Protein AF-A0A2X2VAT3-F1 (afdb_monomer_lite)

pLDDT: mean 90.58, std 14.44, range [42.25, 98.12]

InterPro domains:
  IPR001789 Signal transduction response regulator, receiver domain [PS50110] (3-50)
  IPR011006 CheY-like superfamily [SSF52172] (1-44)
  IPR051271 Two-component system transcriptional regulators [PTHR45526] (1-43)

Foldseek 3Di:
DAEDEAEALDPVVSVVVQVVQVPDPPYHDPYYHNDPVRVCCCVPVVDDDD

Radius of gyration: 11.1 Å; chains: 1; bounding box: 25×18×28 Å

Secondary structure (DSSP, 8-state):
-EEEEEE-S-HHHHHHHHHHHHHSTTEEEEEEESSHHHHHHHHHTT----

Sequence (50 aa):
MINVLIVDDDAMVAELNRRYVAQIAGFHCCGTASTLEKAKAFIFDGEKPY

Organism: Citrobacter koseri (NCBI:txid545)

Structure (mmCIF, N/CA/C/O backbone):
data_AF-A0A2X2VAT3-F1
#
_entry.id   AF-A0A2X2VAT3-F1
#
loop_
_atom_site.group_PDB
_atom_site.id
_atom_site.type_symbol
_atom_site.label_atom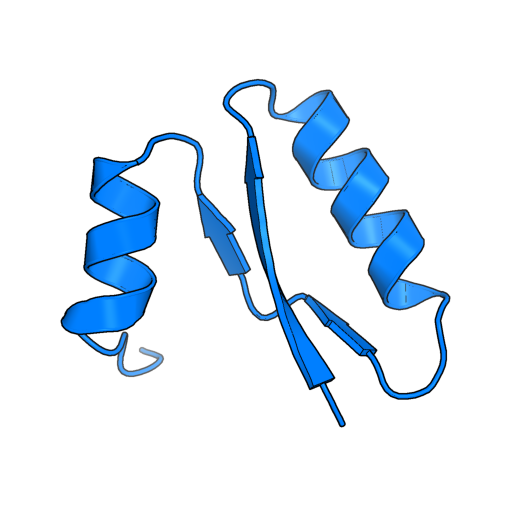_id
_atom_site.label_alt_id
_atom_site.label_comp_id
_atom_site.label_asym_id
_atom_site.label_entity_id
_atom_site.label_seq_id
_atom_site.pdbx_PDB_ins_code
_atom_site.Cartn_x
_atom_site.Cartn_y
_atom_site.Cartn_z
_atom_site.occupancy
_atom_site.B_iso_or_equiv
_atom_site.auth_seq_id
_atom_site.auth_comp_id
_atom_site.auth_asym_id
_atom_site.auth_atom_id
_atom_site.pdbx_PDB_model_num
ATOM 1 N N . MET A 1 1 ? -14.571 -0.713 6.082 1.00 83.25 1 MET A N 1
ATOM 2 C CA . MET A 1 1 ? -13.329 -1.452 5.784 1.00 83.25 1 MET A CA 1
ATOM 3 C C . MET A 1 1 ? -12.565 -0.633 4.760 1.00 83.25 1 MET A C 1
ATOM 5 O O . MET A 1 1 ? -13.158 -0.267 3.754 1.00 83.25 1 MET A O 1
ATOM 9 N N . ILE A 1 2 ? -11.337 -0.233 5.076 1.00 95.69 2 ILE A N 1
ATOM 10 C CA . ILE A 1 2 ? -10.499 0.663 4.275 1.00 95.69 2 ILE A CA 1
ATOM 11 C C . ILE A 1 2 ? -9.509 -0.198 3.491 1.00 95.69 2 ILE A C 1
ATOM 13 O O . ILE A 1 2 ? -8.726 -0.934 4.090 1.00 95.69 2 ILE A O 1
ATOM 17 N N . ASN A 1 3 ? -9.556 -0.104 2.163 1.00 95.00 3 ASN A N 1
ATOM 18 C CA . ASN A 1 3 ? -8.625 -0.799 1.279 1.00 95.00 3 ASN A CA 1
ATOM 19 C C . ASN A 1 3 ? -7.340 0.021 1.133 1.00 95.00 3 ASN A C 1
ATOM 21 O O . ASN A 1 3 ? -7.392 1.212 0.831 1.00 95.00 3 ASN A O 1
ATOM 25 N N . VAL A 1 4 ? -6.201 -0.628 1.351 1.00 96.31 4 VAL A N 1
ATOM 26 C CA . VAL A 1 4 ? -4.865 -0.030 1.314 1.00 96.31 4 VAL A CA 1
ATOM 27 C C . VAL A 1 4 ? -4.058 -0.686 0.202 1.00 96.31 4 VAL A C 1
ATOM 29 O O . VAL A 1 4 ? -3.834 -1.895 0.231 1.00 96.31 4 VAL A O 1
ATOM 32 N N . LEU A 1 5 ? -3.594 0.122 -0.747 1.00 96.81 5 LEU A N 1
ATOM 33 C CA . LEU A 1 5 ? -2.579 -0.259 -1.723 1.00 96.81 5 LEU A CA 1
ATOM 34 C C . LEU A 1 5 ? -1.222 0.222 -1.207 1.00 96.81 5 LEU A C 1
ATOM 36 O O . LEU A 1 5 ? -1.048 1.415 -0.959 1.00 96.81 5 LEU A O 1
ATOM 40 N N . ILE A 1 6 ? -0.271 -0.691 -1.037 1.00 97.31 6 ILE A N 1
ATOM 41 C CA . ILE A 1 6 ? 1.089 -0.351 -0.602 1.00 97.31 6 ILE A CA 1
ATOM 42 C C . ILE A 1 6 ? 1.949 -0.129 -1.844 1.00 97.31 6 ILE A C 1
ATOM 44 O O . ILE A 1 6 ? 1.995 -0.996 -2.713 1.00 97.31 6 ILE A O 1
ATOM 48 N N . VAL A 1 7 ? 2.630 1.013 -1.935 1.00 97.12 7 VAL A N 1
ATOM 49 C CA . VAL A 1 7 ? 3.526 1.336 -3.054 1.00 97.12 7 VAL A CA 1
ATOM 50 C C . VAL A 1 7 ? 4.935 1.535 -2.509 1.00 97.12 7 VAL A C 1
ATOM 52 O O . VAL A 1 7 ? 5.180 2.530 -1.834 1.00 97.12 7 VAL A O 1
ATOM 55 N N . ASP A 1 8 ? 5.819 0.572 -2.760 1.00 97.50 8 ASP A N 1
ATOM 56 C CA . ASP A 1 8 ? 7.179 0.528 -2.211 1.00 97.50 8 ASP A CA 1
ATOM 57 C C . ASP A 1 8 ? 8.075 -0.343 -3.109 1.00 97.50 8 ASP A C 1
ATOM 59 O O . ASP A 1 8 ? 7.681 -1.454 -3.480 1.00 97.50 8 ASP A O 1
ATOM 63 N N . ASP A 1 9 ? 9.240 0.164 -3.515 1.00 96.31 9 ASP A N 1
ATOM 64 C CA . ASP A 1 9 ? 10.179 -0.525 -4.406 1.00 96.31 9 ASP A CA 1
ATOM 65 C C . ASP A 1 9 ? 11.023 -1.589 -3.686 1.00 96.31 9 ASP A C 1
ATOM 67 O O . ASP A 1 9 ? 11.503 -2.527 -4.333 1.00 96.31 9 ASP A O 1
ATOM 71 N N . ASP A 1 10 ? 11.137 -1.512 -2.357 1.00 97.62 10 ASP A N 1
ATOM 72 C CA . ASP A 1 10 ? 11.790 -2.529 -1.539 1.00 97.62 10 ASP A CA 1
ATOM 73 C C . ASP A 1 10 ? 10.782 -3.600 -1.083 1.00 97.62 10 ASP A C 1
ATOM 75 O O . ASP A 1 10 ? 9.852 -3.365 -0.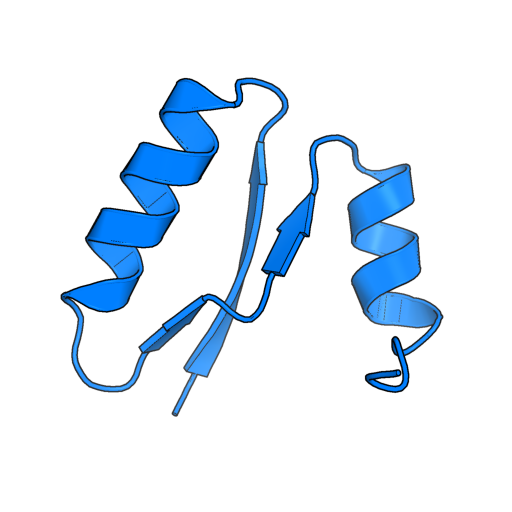305 1.00 97.62 10 ASP A O 1
ATOM 79 N N . ALA A 1 11 ? 10.991 -4.838 -1.541 1.00 93.25 11 ALA A N 1
ATOM 80 C CA . ALA A 1 11 ? 10.100 -5.957 -1.238 1.00 93.25 11 ALA A CA 1
ATOM 81 C C . ALA A 1 11 ? 10.001 -6.277 0.268 1.00 93.25 11 ALA A C 1
ATOM 83 O O . ALA A 1 11 ? 8.951 -6.731 0.731 1.00 93.25 11 ALA A O 1
ATOM 84 N N . MET A 1 12 ? 11.070 -6.053 1.041 1.00 97.44 12 MET A N 1
ATOM 85 C CA . MET A 1 12 ? 11.065 -6.290 2.485 1.00 97.44 12 MET A CA 1
ATOM 86 C C . MET A 1 12 ? 10.253 -5.217 3.214 1.00 97.44 12 MET A C 1
ATOM 88 O O . MET A 1 12 ? 9.497 -5.548 4.131 1.00 97.44 12 MET A O 1
ATOM 92 N N . VAL A 1 13 ? 10.361 -3.952 2.793 1.00 97.62 13 VAL A N 1
ATOM 93 C CA . VAL A 1 13 ? 9.595 -2.838 3.378 1.00 97.62 13 VAL A CA 1
ATOM 94 C C . VAL A 1 13 ? 8.108 -2.949 3.018 1.00 97.62 13 VAL A C 1
ATOM 96 O O . VAL A 1 13 ? 7.247 -2.784 3.889 1.00 97.62 13 VAL A O 1
ATOM 99 N N . ALA A 1 14 ? 7.787 -3.351 1.785 1.00 97.38 14 ALA A N 1
ATOM 100 C CA . ALA A 1 14 ? 6.416 -3.629 1.358 1.00 97.38 14 ALA A CA 1
ATOM 101 C C . ALA A 1 14 ? 5.739 -4.714 2.218 1.00 97.38 14 ALA A C 1
ATOM 103 O O . ALA A 1 14 ? 4.608 -4.539 2.681 1.00 97.38 14 ALA A O 1
ATOM 104 N N . GLU A 1 15 ? 6.431 -5.830 2.472 1.00 97.44 15 GLU A N 1
ATOM 105 C CA . GLU A 1 15 ? 5.906 -6.923 3.298 1.00 97.44 15 GLU A CA 1
ATOM 106 C C . GLU A 1 15 ? 5.791 -6.522 4.778 1.00 97.44 15 GLU A C 1
ATOM 108 O O . GLU A 1 15 ? 4.821 -6.899 5.443 1.00 97.44 15 GLU A O 1
ATOM 113 N N . LEU A 1 16 ? 6.721 -5.714 5.299 1.00 98.12 16 LEU A N 1
ATOM 114 C CA . LEU A 1 16 ? 6.614 -5.151 6.647 1.00 98.12 16 LEU A CA 1
ATOM 115 C C . LEU A 1 16 ? 5.338 -4.308 6.794 1.00 98.12 16 LEU A C 1
ATOM 117 O O . LEU A 1 16 ? 4.547 -4.537 7.713 1.00 98.12 16 LEU A O 1
ATOM 121 N N . ASN A 1 17 ? 5.099 -3.382 5.862 1.00 97.56 17 ASN A N 1
ATOM 122 C CA . ASN A 1 17 ? 3.896 -2.550 5.852 1.00 97.56 17 ASN A CA 1
ATOM 123 C C . ASN A 1 17 ? 2.621 -3.388 5.673 1.00 97.56 1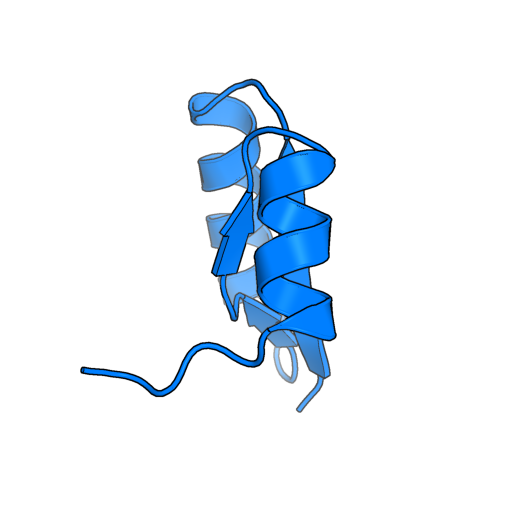7 ASN A C 1
ATOM 125 O O . ASN A 1 17 ? 1.623 -3.141 6.352 1.00 97.56 17 ASN A O 1
ATOM 129 N N . ARG A 1 18 ? 2.650 -4.435 4.838 1.00 97.25 18 ARG A N 1
ATOM 130 C CA . ARG A 1 18 ? 1.520 -5.361 4.669 1.00 97.25 18 ARG A CA 1
ATOM 131 C C . ARG A 1 18 ? 1.152 -6.048 5.983 1.00 97.25 18 ARG A C 1
ATOM 133 O O . ARG A 1 18 ? -0.027 -6.105 6.336 1.00 97.25 18 ARG A O 1
ATOM 140 N N . ARG A 1 19 ? 2.147 -6.537 6.732 1.00 97.44 19 ARG A N 1
ATOM 141 C CA . ARG A 1 19 ? 1.945 -7.153 8.057 1.00 97.44 19 ARG A CA 1
ATOM 142 C C . ARG A 1 19 ? 1.438 -6.161 9.091 1.00 97.44 19 ARG A C 1
ATOM 144 O O . ARG A 1 19 ? 0.635 -6.543 9.939 1.00 97.44 19 ARG A O 1
ATOM 151 N N . TYR A 1 20 ? 1.904 -4.917 9.041 1.00 97.38 20 TYR A N 1
ATOM 152 C CA . TYR A 1 20 ? 1.414 -3.855 9.913 1.00 97.38 20 TYR A CA 1
ATOM 153 C C . TYR A 1 20 ? -0.067 -3.560 9.642 1.00 97.38 20 TYR A C 1
ATOM 155 O O . TYR A 1 20 ? -0.883 -3.648 10.555 1.00 97.38 20 TYR A O 1
ATOM 163 N N . VAL A 1 21 ? -0.440 -3.324 8.380 1.00 96.62 21 VAL A N 1
ATOM 164 C CA . VAL A 1 21 ? -1.830 -3.059 7.967 1.00 96.62 21 VAL A CA 1
ATOM 165 C C . VAL A 1 21 ? -2.765 -4.208 8.354 1.00 96.62 21 VAL A C 1
ATOM 167 O O . VAL A 1 21 ? -3.868 -3.957 8.832 1.00 96.62 21 VAL A O 1
ATOM 170 N N . ALA A 1 22 ? -2.323 -5.461 8.210 1.00 95.19 22 ALA A N 1
ATOM 171 C CA . ALA A 1 22 ? -3.114 -6.641 8.569 1.00 95.19 22 ALA A CA 1
ATOM 172 C C . ALA A 1 22 ? -3.461 -6.737 10.070 1.00 95.19 22 ALA A C 1
ATOM 174 O O . ALA A 1 22 ? -4.400 -7.445 10.429 1.00 95.19 22 ALA A O 1
ATOM 175 N N . GLN A 1 23 ? -2.728 -6.041 10.946 1.00 97.00 23 GLN A N 1
ATOM 176 C CA . GLN A 1 23 ? -2.995 -6.006 12.389 1.00 97.00 23 GLN A CA 1
ATOM 177 C C . GLN A 1 23 ? -3.997 -4.912 12.788 1.00 97.00 23 GLN A C 1
ATOM 179 O O . GLN A 1 23 ? -4.505 -4.930 13.909 1.00 97.00 23 GLN A O 1
ATOM 184 N N . ILE A 1 24 ? -4.303 -3.961 11.898 1.00 96.75 24 ILE A N 1
ATOM 185 C CA . ILE A 1 24 ? -5.197 -2.840 12.200 1.00 96.75 24 ILE A CA 1
ATOM 186 C C . ILE A 1 24 ? -6.629 -3.213 11.816 1.00 96.75 24 ILE A C 1
ATOM 188 O O . ILE A 1 24 ? -6.969 -3.365 10.641 1.00 96.75 24 ILE A O 1
ATOM 192 N N . ALA A 1 25 ? -7.504 -3.317 12.817 1.00 96.75 25 ALA A N 1
ATOM 193 C CA . ALA A 1 25 ? -8.914 -3.605 12.590 1.00 96.75 25 ALA A CA 1
ATOM 194 C C . ALA A 1 25 ? -9.558 -2.554 11.669 1.00 96.75 25 ALA A C 1
ATOM 196 O O . ALA A 1 25 ? -9.407 -1.347 11.855 1.00 96.75 25 ALA A O 1
ATOM 197 N N . GLY A 1 26 ? -10.305 -3.028 10.672 1.00 96.25 26 GLY A N 1
ATOM 198 C CA . GLY A 1 26 ? -10.976 -2.170 9.699 1.00 96.25 26 GLY A CA 1
ATOM 199 C C . GLY A 1 26 ? -10.120 -1.772 8.497 1.00 96.25 26 GLY A C 1
ATOM 200 O O . GLY A 1 26 ? -10.680 -1.162 7.586 1.00 96.25 26 GLY A O 1
ATOM 201 N N . PHE A 1 27 ? -8.843 -2.161 8.441 1.00 97.12 27 PHE A N 1
ATOM 202 C CA . PHE A 1 27 ? -7.966 -1.982 7.284 1.00 97.12 27 PHE A CA 1
ATOM 203 C C . PHE A 1 27 ? -7.696 -3.315 6.583 1.00 97.12 27 PHE A C 1
ATOM 205 O O . PHE A 1 27 ? -7.693 -4.380 7.198 1.00 97.12 27 PHE A O 1
ATOM 212 N N . HIS A 1 28 ? -7.479 -3.256 5.272 1.00 95.06 28 HIS A N 1
ATOM 213 C CA . HIS A 1 28 ? -7.151 -4.412 4.453 1.00 95.06 28 HIS A CA 1
ATOM 214 C C . HIS A 1 28 ? -6.153 -4.021 3.371 1.00 95.06 28 HIS A C 1
ATOM 216 O O . HIS A 1 28 ? -6.417 -3.121 2.578 1.00 95.06 28 HIS A O 1
ATOM 222 N N . CYS A 1 29 ? -5.012 -4.706 3.327 1.00 95.38 29 CYS A N 1
ATOM 223 C CA . CYS A 1 29 ? -4.057 -4.555 2.236 1.00 95.38 29 CYS A CA 1
ATOM 224 C C . CYS A 1 29 ? -4.627 -5.229 0.982 1.00 95.38 29 CYS A C 1
ATOM 226 O O . CYS A 1 29 ? -4.606 -6.455 0.892 1.00 95.38 29 CYS A O 1
ATOM 228 N N . CYS A 1 30 ? -5.131 -4.439 0.032 1.00 94.56 30 CYS A N 1
ATOM 229 C CA . CYS A 1 30 ? -5.731 -4.947 -1.202 1.00 94.56 30 CYS A CA 1
ATOM 230 C C . CYS A 1 30 ? -4.698 -5.247 -2.297 1.00 94.56 30 CYS A C 1
ATOM 232 O O . CYS A 1 30 ? -5.024 -5.945 -3.250 1.00 94.56 30 CYS A O 1
ATOM 234 N N . GLY A 1 31 ? -3.461 -4.766 -2.158 1.00 94.44 31 GLY A N 1
ATOM 235 C CA . GLY A 1 31 ? -2.383 -5.055 -3.098 1.00 94.44 31 GLY A CA 1
ATOM 236 C C . GLY A 1 31 ? -1.068 -4.387 -2.712 1.00 94.44 31 GLY A C 1
ATOM 237 O O . GLY A 1 31 ? -1.019 -3.547 -1.806 1.00 94.44 31 GLY A O 1
ATOM 238 N N . THR A 1 32 ? -0.005 -4.751 -3.425 1.00 95.88 32 THR A N 1
ATOM 239 C CA . THR A 1 32 ? 1.299 -4.088 -3.356 1.00 95.88 32 THR A CA 1
ATOM 240 C C . THR A 1 32 ? 1.789 -3.751 -4.766 1.00 95.88 32 THR A C 1
ATOM 242 O O . THR A 1 32 ? 1.539 -4.491 -5.717 1.00 95.88 32 THR A O 1
ATOM 245 N N . ALA A 1 33 ? 2.485 -2.628 -4.924 1.00 96.69 33 ALA A N 1
ATOM 246 C CA . ALA A 1 33 ? 3.058 -2.190 -6.189 1.00 96.69 33 ALA A CA 1
ATOM 247 C C . ALA A 1 33 ? 4.500 -1.719 -5.982 1.00 96.69 33 ALA A C 1
ATOM 249 O O . ALA A 1 33 ? 4.768 -0.895 -5.118 1.00 96.69 33 ALA A O 1
ATOM 250 N N . SER A 1 34 ? 5.423 -2.214 -6.810 1.00 96.50 34 SER A N 1
ATOM 251 C CA . SER A 1 34 ? 6.848 -1.862 -6.712 1.00 96.50 34 SER A CA 1
ATOM 252 C C . SER A 1 34 ? 7.238 -0.600 -7.483 1.00 96.50 34 SER A C 1
ATOM 254 O O . SER A 1 34 ? 8.383 -0.173 -7.426 1.00 96.50 34 SER A O 1
ATOM 256 N N . THR A 1 35 ? 6.327 -0.050 -8.289 1.00 96.50 35 THR A N 1
ATOM 257 C CA . THR A 1 35 ? 6.554 1.176 -9.062 1.00 96.50 35 THR A CA 1
ATOM 258 C C . THR A 1 35 ? 5.261 1.967 -9.194 1.00 96.50 35 THR A C 1
ATOM 260 O O . THR A 1 35 ? 4.158 1.435 -9.016 1.00 96.50 35 THR A O 1
ATOM 263 N N . LEU A 1 36 ? 5.396 3.238 -9.570 1.00 95.25 36 LEU A N 1
ATOM 264 C CA . LEU A 1 36 ? 4.257 4.106 -9.833 1.00 95.25 36 LEU A CA 1
ATOM 265 C C . LEU A 1 36 ? 3.398 3.591 -10.995 1.00 95.25 36 LEU A C 1
ATOM 267 O O . LEU A 1 36 ? 2.178 3.683 -10.932 1.00 95.25 36 LEU A O 1
ATOM 271 N N . GLU A 1 37 ? 4.005 3.037 -12.044 1.00 95.31 37 GLU A N 1
ATOM 272 C CA . GLU A 1 37 ? 3.297 2.476 -13.199 1.00 95.31 37 GLU A CA 1
ATOM 273 C C . GLU A 1 37 ? 2.407 1.306 -12.781 1.00 95.31 37 GLU A C 1
ATOM 275 O O . GLU A 1 37 ? 1.235 1.273 -13.148 1.00 95.31 37 GLU A O 1
ATOM 280 N N . LYS A 1 38 ? 2.924 0.389 -11.950 1.00 93.62 38 LYS A N 1
ATOM 281 C CA . LYS A 1 38 ? 2.136 -0.725 -11.405 1.00 93.62 38 LYS A CA 1
ATOM 282 C C . LYS A 1 38 ? 1.009 -0.234 -10.502 1.00 93.62 38 LYS A C 1
ATOM 284 O O . LYS A 1 38 ? -0.103 -0.739 -10.594 1.00 93.62 38 LYS A O 1
ATOM 289 N N . ALA A 1 39 ? 1.273 0.767 -9.660 1.00 95.38 39 ALA A N 1
ATOM 290 C CA . ALA A 1 39 ? 0.247 1.352 -8.799 1.00 95.38 39 ALA A CA 1
ATOM 291 C C . ALA A 1 39 ? -0.864 2.025 -9.619 1.00 95.38 39 ALA A C 1
ATOM 293 O O . ALA A 1 39 ? -2.044 1.857 -9.325 1.00 95.38 39 ALA A O 1
ATOM 294 N N . LYS A 1 40 ? -0.493 2.750 -10.682 1.00 94.75 40 LYS A N 1
ATOM 295 C CA . LYS A 1 40 ? -1.440 3.345 -11.630 1.00 94.75 40 LYS A CA 1
ATOM 296 C C . LYS A 1 40 ? -2.275 2.269 -12.318 1.00 94.75 40 LYS A C 1
ATOM 298 O O . LYS A 1 40 ? -3.491 2.399 -12.308 1.00 94.75 40 LYS A O 1
ATOM 303 N N . ALA A 1 41 ? -1.661 1.208 -12.839 1.00 92.62 41 ALA A N 1
ATOM 304 C CA . ALA A 1 41 ? -2.398 0.088 -13.426 1.00 92.62 41 ALA A CA 1
ATOM 305 C C . ALA A 1 41 ? -3.387 -0.517 -12.412 1.00 92.62 41 ALA A C 1
ATOM 307 O O . ALA A 1 41 ? -4.563 -0.674 -12.714 1.00 92.62 41 ALA A O 1
ATOM 308 N N . PHE A 1 42 ? -2.962 -0.733 -11.164 1.00 91.06 42 PHE A N 1
ATOM 309 C CA . PHE A 1 42 ? -3.834 -1.253 -10.106 1.00 91.06 42 PHE A CA 1
ATOM 310 C C . PHE A 1 42 ? -5.057 -0.352 -9.834 1.00 91.06 42 PHE A C 1
ATOM 312 O O . PHE A 1 42 ? -6.164 -0.846 -9.632 1.00 91.06 42 PHE A O 1
ATOM 319 N N . ILE A 1 43 ? -4.869 0.973 -9.833 1.00 91.44 43 ILE A N 1
ATOM 320 C CA . ILE A 1 43 ? -5.930 1.954 -9.544 1.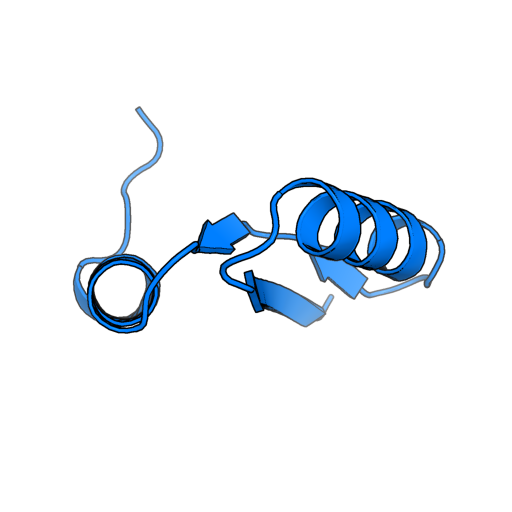00 91.44 43 ILE A CA 1
ATOM 321 C C . ILE A 1 43 ? -6.862 2.164 -10.744 1.00 91.44 43 ILE A C 1
ATOM 323 O O . ILE A 1 43 ? -8.074 2.276 -10.563 1.00 91.44 43 ILE A O 1
ATOM 327 N N . PHE A 1 44 ? -6.304 2.275 -11.949 1.00 89.62 44 PHE A N 1
ATOM 328 C CA . PHE A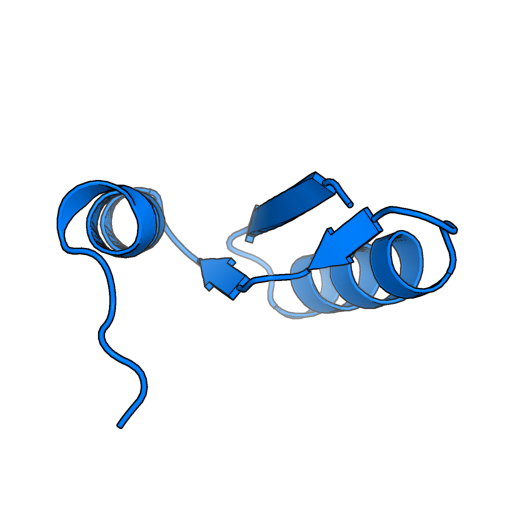 1 44 ? -7.032 2.724 -13.138 1.00 89.62 44 PHE A CA 1
ATOM 329 C C . PHE A 1 44 ? -7.534 1.577 -14.015 1.00 89.62 44 PHE A C 1
ATOM 331 O O . PHE A 1 44 ? -8.599 1.721 -14.613 1.00 89.62 44 PHE A O 1
ATOM 338 N N . ASP A 1 45 ? -6.828 0.444 -14.056 1.00 80.62 45 ASP A N 1
ATOM 339 C CA . ASP A 1 45 ? -7.205 -0.686 -14.914 1.00 80.62 45 ASP A CA 1
ATOM 340 C C . ASP A 1 45 ? -8.133 -1.683 -14.215 1.00 80.62 45 ASP A C 1
ATOM 342 O O . ASP A 1 45 ? -8.652 -2.581 -14.874 1.00 80.62 45 ASP A O 1
ATOM 346 N N . GLY A 1 46 ? -8.388 -1.503 -12.910 1.00 62.44 46 GLY A N 1
ATOM 347 C CA . GLY A 1 46 ? -9.320 -2.308 -12.123 1.00 62.44 46 GLY A CA 1
ATOM 348 C C . GLY A 1 46 ? -9.086 -3.800 -12.331 1.00 62.44 46 GLY A C 1
ATOM 349 O O . GLY A 1 46 ? -9.835 -4.437 -13.073 1.00 62.44 4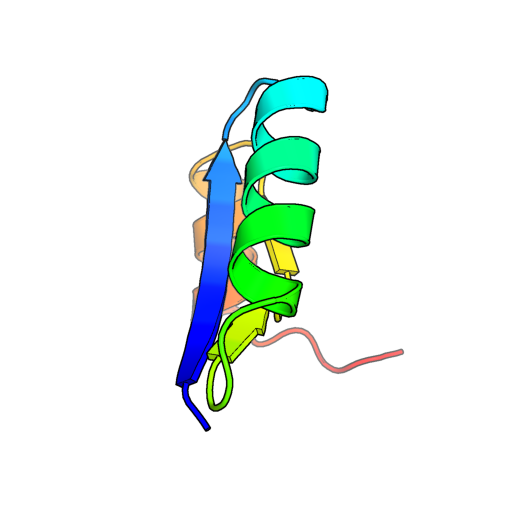6 GLY A O 1
ATOM 350 N N . GLU A 1 47 ? -8.052 -4.362 -11.699 1.00 50.03 47 GLU A N 1
ATOM 351 C CA . GLU A 1 47 ? -7.761 -5.791 -11.826 1.00 50.03 47 GLU A CA 1
ATOM 352 C C . GLU A 1 47 ? -9.003 -6.616 -11.446 1.00 50.03 47 GLU A C 1
ATOM 354 O O . GLU A 1 47 ? -9.409 -6.702 -10.284 1.00 50.03 47 GLU A O 1
ATOM 359 N N . LYS A 1 48 ? -9.635 -7.211 -12.466 1.00 42.28 48 LYS A N 1
ATOM 360 C CA . LYS A 1 48 ? -10.553 -8.331 -12.292 1.00 42.28 48 LYS A CA 1
ATOM 361 C C . LYS A 1 48 ? -9.732 -9.459 -11.669 1.00 42.28 48 LYS A C 1
ATOM 363 O O . LYS A 1 48 ? -8.730 -9.840 -12.276 1.00 42.28 48 LYS A O 1
ATOM 368 N N . PRO A 1 49 ? -10.131 -9.998 -10.507 1.00 47.69 49 PRO A N 1
ATOM 369 C CA . PRO A 1 49 ? -9.459 -11.161 -9.959 1.00 47.69 49 PRO A CA 1
ATOM 370 C C . PRO A 1 49 ? -9.677 -12.316 -10.945 1.00 47.69 49 PRO A C 1
ATOM 372 O O . PRO A 1 49 ? -10.825 -12.662 -11.235 1.00 47.69 49 PRO A O 1
ATOM 375 N N . TYR A 1 50 ? -8.591 -12.836 -11.520 1.00 42.25 50 TYR A N 1
ATOM 376 C CA . TYR A 1 50 ? -8.590 -14.157 -12.149 1.00 42.25 50 TYR A CA 1
ATOM 377 C C . TYR A 1 50 ? -8.587 -15.231 -11.063 1.00 42.25 50 TYR A C 1
ATOM 379 O O . TYR A 1 50 ? -7.876 -15.033 -10.049 1.00 42.25 50 TYR A O 1
#